Protein AF-A0A382CX46-F1 (afdb_monomer_lite)

InterPro domains:
  IPR001646 Pentapeptide repeat [PF00805] (26-48)

Structure (mmCIF, N/CA/C/O backbone):
data_AF-A0A382CX46-F1
#
_entry.id   AF-A0A382CX46-F1
#
loop_
_atom_site.group_PDB
_atom_site.id
_atom_site.type_symbol
_atom_site.label_atom_id
_atom_site.label_alt_id
_atom_site.label_comp_id
_atom_site.label_asym_id
_atom_site.label_entity_id
_atom_site.label_seq_id
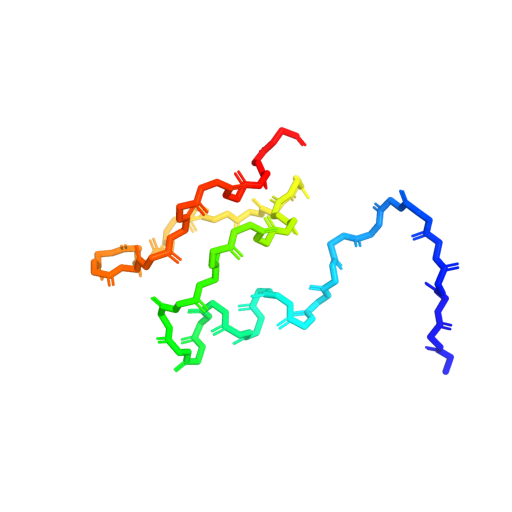_atom_site.pdbx_PDB_ins_code
_atom_site.Cartn_x
_atom_site.Cartn_y
_atom_site.Cartn_z
_atom_site.occupancy
_atom_site.B_iso_or_equiv
_atom_site.auth_seq_id
_atom_site.auth_comp_id
_atom_site.auth_asym_id
_atom_site.auth_atom_id
_atom_site.pdbx_PDB_model_num
ATOM 1 N N . MET A 1 1 ? -1.785 -23.354 -7.319 1.00 33.62 1 MET A N 1
ATOM 2 C CA . MET A 1 1 ? -1.583 -22.679 -8.617 1.00 33.62 1 MET A CA 1
ATOM 3 C C . MET A 1 1 ? -1.289 -21.227 -8.307 1.00 33.62 1 MET A C 1
ATOM 5 O O . MET A 1 1 ? -2.163 -20.582 -7.753 1.00 33.62 1 MET A O 1
ATOM 9 N N . VAL A 1 2 ? -0.081 -20.743 -8.582 1.00 40.69 2 VAL A N 1
ATOM 10 C CA . VAL A 1 2 ? 0.200 -19.301 -8.623 1.00 40.69 2 VAL A CA 1
ATOM 11 C C . VAL A 1 2 ? 0.699 -19.016 -10.030 1.00 40.69 2 VAL A C 1
ATOM 13 O O . VAL A 1 2 ? 1.700 -19.576 -10.472 1.00 40.69 2 VAL A O 1
ATOM 16 N N . ILE A 1 3 ? -0.108 -18.281 -10.784 1.00 44.75 3 ILE A N 1
ATOM 17 C CA . ILE A 1 3 ? 0.194 -17.873 -12.151 1.00 44.75 3 ILE A CA 1
ATOM 18 C C . ILE A 1 3 ? 0.964 -16.561 -12.069 1.00 44.75 3 ILE A C 1
ATOM 20 O O . ILE A 1 3 ? 0.386 -15.496 -11.901 1.00 44.75 3 ILE A O 1
ATOM 24 N N . SER A 1 4 ? 2.285 -16.655 -12.161 1.00 52.66 4 SER A N 1
ATOM 25 C CA . SER A 1 4 ? 3.156 -15.509 -12.401 1.00 52.66 4 SER A CA 1
ATOM 26 C C . SER A 1 4 ? 2.932 -15.038 -13.842 1.00 52.66 4 SER A C 1
ATOM 28 O O . SER A 1 4 ? 3.513 -15.583 -14.779 1.00 52.66 4 SER A O 1
ATOM 30 N N . GLY A 1 5 ? 2.022 -14.082 -14.025 1.00 41.28 5 GLY A N 1
ATOM 31 C CA . GLY A 1 5 ? 1.764 -13.387 -15.287 1.00 41.28 5 GLY A CA 1
ATOM 32 C C . GLY A 1 5 ? 1.907 -11.872 -15.084 1.00 41.28 5 GLY A C 1
ATOM 33 O O . GLY A 1 5 ? 1.520 -11.385 -14.026 1.00 41.28 5 GLY A O 1
ATOM 34 N N . PRO A 1 6 ? 2.461 -11.115 -16.047 1.00 50.78 6 PRO A N 1
ATOM 35 C CA . PRO A 1 6 ? 2.966 -9.753 -15.824 1.00 50.78 6 PRO A CA 1
ATOM 36 C C . PRO A 1 6 ? 1.886 -8.647 -15.767 1.00 50.78 6 PRO A C 1
ATOM 38 O O . PRO A 1 6 ? 2.136 -7.543 -16.232 1.00 50.78 6 PRO A O 1
ATOM 41 N N . LEU A 1 7 ? 0.688 -8.923 -15.240 1.00 43.88 7 LEU A N 1
ATOM 42 C CA . LEU A 1 7 ? -0.443 -7.971 -15.200 1.00 43.88 7 LEU A CA 1
ATOM 43 C C . LEU A 1 7 ? -1.384 -8.156 -13.990 1.00 43.88 7 LEU A C 1
ATOM 45 O O . LEU A 1 7 ? -2.530 -7.720 -14.031 1.00 43.88 7 LEU A O 1
ATOM 49 N N . ALA A 1 8 ? -0.966 -8.859 -12.941 1.00 46.03 8 ALA A N 1
ATOM 50 C CA . ALA A 1 8 ? -1.832 -9.123 -11.798 1.00 46.03 8 ALA A CA 1
ATOM 51 C C . ALA A 1 8 ? -1.322 -8.330 -10.601 1.00 46.03 8 ALA A C 1
ATOM 53 O O . ALA A 1 8 ? -0.190 -8.579 -10.189 1.00 46.03 8 ALA A O 1
ATOM 54 N N . MET A 1 9 ? -2.156 -7.436 -10.047 1.00 52.41 9 MET A N 1
ATOM 55 C CA . MET A 1 9 ? -2.068 -7.028 -8.642 1.00 52.41 9 MET A CA 1
ATOM 56 C C . MET A 1 9 ? -1.561 -8.227 -7.851 1.00 52.41 9 MET A C 1
ATOM 58 O O . MET A 1 9 ? -2.238 -9.263 -7.799 1.00 52.41 9 MET A O 1
ATOM 62 N N . ASP A 1 10 ? -0.357 -8.130 -7.301 1.00 60.81 10 ASP A N 1
ATOM 63 C CA . ASP A 1 10 ? 0.117 -9.181 -6.428 1.00 60.81 10 ASP A CA 1
ATOM 64 C C . ASP A 1 10 ? -0.826 -9.096 -5.227 1.00 60.81 10 ASP A C 1
ATOM 66 O O . ASP A 1 10 ? -0.832 -8.100 -4.512 1.00 60.81 10 ASP A O 1
ATOM 70 N N . GLN A 1 11 ? -1.738 -10.058 -5.061 1.00 60.53 11 GLN A N 1
ATOM 71 C CA . GLN A 1 11 ? -2.735 -10.046 -3.977 1.00 60.53 11 GLN A CA 1
ATOM 72 C C . GLN A 1 11 ? -2.049 -9.781 -2.613 1.00 60.53 11 GLN A C 1
ATOM 74 O O . GLN A 1 11 ? -2.603 -9.125 -1.732 1.00 60.53 11 GLN A O 1
ATOM 79 N N . SER A 1 12 ? -0.783 -10.204 -2.529 1.00 69.12 12 SER A N 1
ATOM 80 C CA . SER A 1 12 ? 0.241 -9.902 -1.532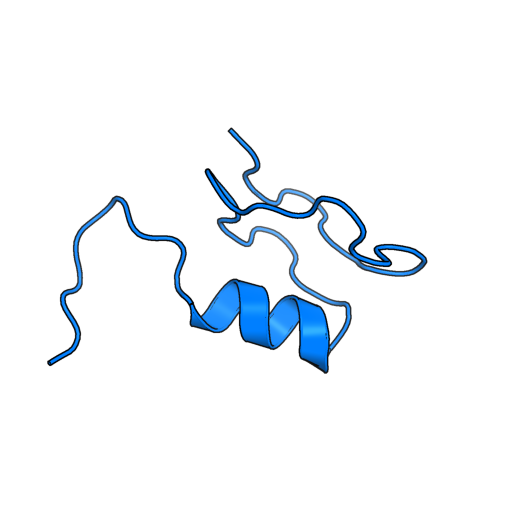 1.00 69.12 12 SER A CA 1
ATOM 81 C C . SER A 1 12 ? 0.394 -8.420 -1.165 1.00 69.12 12 SER A C 1
ATOM 83 O O . SER A 1 12 ? 0.558 -8.102 0.012 1.00 69.12 12 SER A O 1
ATOM 85 N N . ASP A 1 13 ? 0.363 -7.509 -2.137 1.00 77.62 13 ASP A N 1
ATOM 86 C CA . ASP A 1 13 ? 0.571 -6.071 -1.947 1.00 77.62 13 ASP A CA 1
ATOM 87 C C . ASP A 1 13 ? -0.640 -5.429 -1.274 1.00 77.62 13 ASP A C 1
ATOM 89 O O . ASP A 1 13 ? -0.486 -4.653 -0.331 1.00 77.62 13 ASP A O 1
ATOM 93 N N . LEU A 1 14 ? -1.855 -5.799 -1.689 1.00 78.56 14 LEU A N 1
ATOM 94 C CA . LEU A 1 14 ? -3.071 -5.323 -1.030 1.00 78.56 14 LEU A CA 1
ATOM 95 C C . LEU A 1 14 ? -3.165 -5.866 0.402 1.00 78.56 14 LEU A C 1
ATOM 97 O O . LEU A 1 14 ? -3.461 -5.113 1.332 1.00 78.56 14 LEU A O 1
ATOM 101 N N . ASP A 1 15 ? -2.837 -7.141 0.604 1.00 81.69 15 ASP A N 1
ATOM 102 C CA . ASP A 1 15 ? -2.784 -7.740 1.940 1.00 81.69 15 ASP A CA 1
ATOM 103 C C . ASP A 1 15 ? -1.731 -7.046 2.821 1.00 81.69 15 ASP A C 1
ATOM 105 O O . ASP A 1 15 ? -1.994 -6.709 3.981 1.00 81.69 15 ASP A O 1
ATOM 109 N N . THR A 1 16 ? -0.560 -6.734 2.259 1.00 77.56 16 THR A N 1
ATOM 110 C CA . THR A 1 16 ? 0.510 -5.998 2.950 1.00 77.56 16 THR A CA 1
ATOM 111 C C . THR A 1 16 ? 0.085 -4.569 3.283 1.00 77.56 16 THR A C 1
ATOM 113 O O . THR A 1 16 ? 0.317 -4.106 4.403 1.00 77.56 16 THR A O 1
ATOM 116 N N . LEU A 1 17 ? -0.590 -3.876 2.364 1.00 83.00 17 LEU A N 1
ATOM 117 C CA . LEU A 1 17 ? -1.140 -2.533 2.559 1.00 83.00 17 LEU A CA 1
ATOM 118 C C . LEU A 1 17 ? -2.135 -2.502 3.726 1.00 83.00 17 LEU A C 1
ATOM 12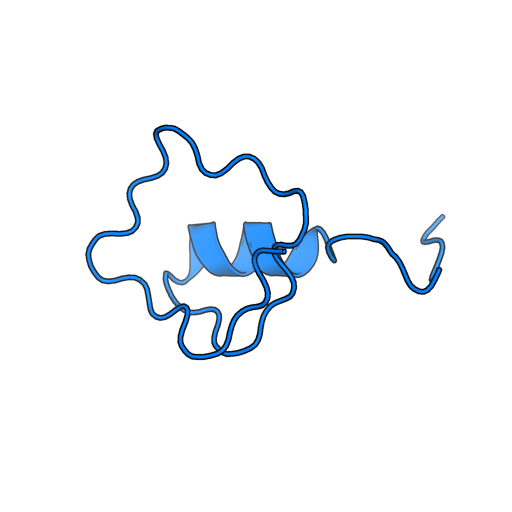0 O O . LEU A 1 17 ? -2.071 -1.609 4.578 1.00 83.00 17 LEU A O 1
ATOM 124 N N . LEU A 1 18 ? -3.046 -3.476 3.778 1.00 81.31 18 LEU A N 1
ATOM 125 C CA . LEU A 1 18 ? -4.080 -3.561 4.808 1.00 81.31 18 LEU A CA 1
ATOM 126 C C . LEU A 1 18 ? -3.501 -3.950 6.172 1.00 81.31 18 LEU A C 1
ATOM 128 O O . LEU A 1 18 ? -3.922 -3.385 7.184 1.00 81.31 18 LEU A O 1
ATOM 132 N N . ALA A 1 19 ? -2.518 -4.853 6.200 1.00 84.81 19 ALA A N 1
ATOM 133 C CA . ALA A 1 19 ? -1.902 -5.333 7.434 1.00 84.81 19 ALA A CA 1
ATOM 134 C C . ALA A 1 19 ? -0.895 -4.341 8.038 1.00 84.81 19 ALA A C 1
ATOM 136 O O . ALA A 1 19 ? -0.858 -4.159 9.254 1.00 84.81 19 ALA A O 1
ATOM 137 N N . THR A 1 20 ? -0.071 -3.702 7.205 1.00 85.88 20 THR A N 1
ATOM 138 C CA . THR A 1 20 ? 1.090 -2.919 7.670 1.00 85.88 20 THR A CA 1
ATOM 139 C C . THR A 1 20 ? 0.928 -1.417 7.498 1.00 85.88 20 THR A C 1
ATOM 141 O O . THR A 1 20 ? 1.724 -0.654 8.046 1.00 85.88 20 THR A O 1
ATOM 144 N N . LY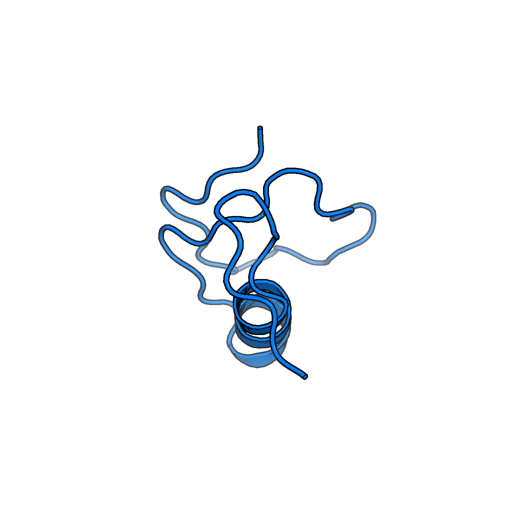S A 1 21 ? -0.078 -0.971 6.729 1.00 88.75 21 LYS A N 1
ATOM 145 C CA . LYS A 1 21 ? -0.237 0.434 6.320 1.00 88.75 21 LYS A CA 1
ATOM 146 C C . LYS A 1 21 ? 1.024 0.972 5.616 1.00 88.75 21 LYS A C 1
ATOM 148 O O . LYS A 1 21 ? 1.282 2.175 5.610 1.00 88.75 21 LYS A O 1
ATOM 153 N N . HIS A 1 22 ? 1.811 0.092 4.998 1.00 88.69 22 HIS A N 1
ATOM 154 C CA . HIS A 1 22 ? 3.082 0.426 4.371 1.00 88.69 22 HIS A CA 1
ATOM 155 C C . HIS A 1 22 ? 3.281 -0.405 3.101 1.00 88.69 22 HIS A C 1
ATOM 157 O O . HIS A 1 22 ? 3.553 -1.597 3.163 1.00 88.69 22 HIS A O 1
ATOM 163 N N . CYS A 1 23 ? 3.141 0.234 1.944 1.00 86.75 23 CYS A N 1
ATOM 164 C CA . CYS A 1 23 ? 3.264 -0.398 0.634 1.00 86.75 23 CYS A CA 1
ATOM 165 C C . CYS A 1 23 ? 3.925 0.565 -0.377 1.00 86.75 23 CYS A C 1
ATOM 167 O O . CYS A 1 23 ? 3.296 1.002 -1.346 1.00 86.75 23 CYS A O 1
ATOM 169 N N . PRO A 1 24 ? 5.179 0.996 -0.137 1.00 87.69 24 PRO A N 1
ATOM 170 C CA . PRO A 1 24 ? 5.879 1.843 -1.090 1.00 87.69 24 PRO A CA 1
ATOM 171 C C . PRO A 1 24 ? 6.158 1.056 -2.376 1.00 87.69 24 PRO A C 1
ATOM 173 O O . PRO A 1 24 ? 6.685 -0.052 -2.316 1.00 87.69 24 PRO A O 1
ATOM 176 N N . LYS A 1 25 ? 5.872 1.661 -3.535 1.00 88.56 25 LYS A N 1
ATOM 177 C CA . LYS A 1 25 ? 6.074 1.066 -4.872 1.00 88.56 25 LYS A CA 1
ATOM 178 C C . LYS A 1 25 ? 5.249 -0.190 -5.184 1.00 88.56 25 LYS A C 1
ATOM 180 O O . LYS A 1 25 ? 5.579 -0.884 -6.139 1.00 88.56 25 LYS A O 1
ATOM 185 N N . CYS A 1 26 ? 4.207 -0.469 -4.407 1.00 86.50 26 CYS A N 1
ATOM 186 C CA . CYS A 1 26 ? 3.299 -1.576 -4.692 1.00 86.50 26 CYS A CA 1
ATOM 187 C C . CYS A 1 26 ? 2.524 -1.353 -5.988 1.00 86.50 26 CYS A C 1
ATOM 189 O O . CYS A 1 26 ? 2.258 -0.205 -6.364 1.00 86.50 26 CYS A O 1
ATOM 191 N N . ASP A 1 27 ? 2.142 -2.443 -6.646 1.00 86.62 27 ASP A N 1
ATOM 192 C CA . ASP A 1 27 ? 1.282 -2.379 -7.823 1.00 86.62 27 ASP A CA 1
ATOM 193 C C . ASP A 1 27 ? -0.177 -2.572 -7.410 1.00 86.62 27 ASP A C 1
ATOM 195 O O . ASP A 1 27 ? -0.649 -3.683 -7.169 1.00 86.62 27 ASP A O 1
ATOM 199 N N . LEU A 1 28 ? -0.885 -1.454 -7.284 1.00 84.31 28 LEU A N 1
ATOM 200 C CA . LEU A 1 28 ? -2.312 -1.404 -6.979 1.00 84.31 28 LEU A CA 1
ATOM 201 C C . LEU A 1 28 ? -3.116 -1.026 -8.237 1.00 84.31 28 LEU A C 1
ATOM 203 O O . LEU A 1 28 ? -4.246 -0.549 -8.117 1.00 84.31 28 LEU A O 1
ATOM 207 N N . SER A 1 29 ? -2.542 -1.212 -9.432 1.00 86.19 29 SER A N 1
ATOM 208 C CA . SER A 1 29 ? -3.237 -1.004 -10.704 1.00 86.19 29 SER A CA 1
ATOM 209 C C . SER A 1 29 ? -4.523 -1.826 -10.759 1.00 86.19 29 SER A C 1
ATOM 211 O O . SER A 1 29 ? -4.539 -3.025 -10.487 1.00 86.19 29 SER A O 1
ATOM 213 N N . GLY A 1 30 ? -5.645 -1.170 -11.050 1.00 81.19 30 GLY A N 1
ATOM 214 C CA . GLY A 1 30 ? -6.959 -1.821 -11.067 1.00 81.19 30 GLY A CA 1
ATOM 215 C C . GLY A 1 30 ? -7.511 -2.254 -9.699 1.00 81.19 30 GLY A C 1
ATOM 216 O O . GLY A 1 30 ? -8.584 -2.862 -9.660 1.00 81.19 30 GLY A O 1
ATOM 217 N N . ALA A 1 31 ? -6.844 -1.936 -8.582 1.00 82.88 31 ALA A N 1
ATOM 218 C CA . ALA A 1 31 ? -7.366 -2.209 -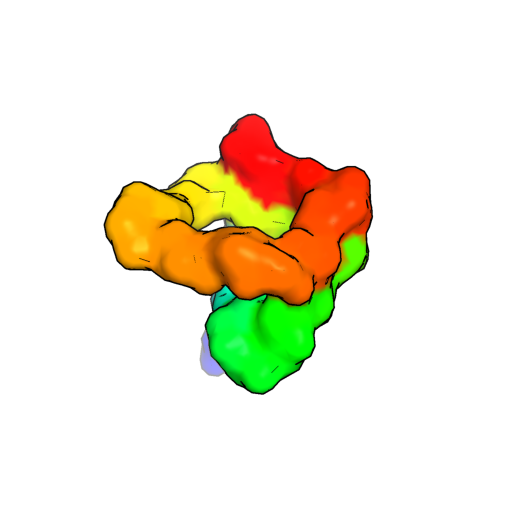7.246 1.00 82.88 31 ALA A CA 1
ATOM 219 C C . ALA A 1 31 ? -8.520 -1.255 -6.907 1.00 82.88 31 ALA A C 1
ATOM 221 O O . ALA A 1 31 ? -8.376 -0.032 -6.963 1.00 82.88 31 ALA A O 1
ATOM 222 N N . ASP A 1 32 ? -9.660 -1.801 -6.478 1.00 83.81 32 ASP A N 1
ATOM 223 C CA . ASP A 1 32 ? -10.725 -0.981 -5.904 1.00 83.81 32 ASP A CA 1
ATOM 224 C C . ASP A 1 32 ? -10.365 -0.586 -4.466 1.00 83.81 32 ASP A C 1
ATOM 226 O O . ASP A 1 32 ? -10.523 -1.355 -3.517 1.00 83.81 32 ASP A O 1
ATOM 230 N N . LEU A 1 33 ? -9.854 0.634 -4.313 1.00 83.19 33 LEU A N 1
ATOM 231 C CA . LEU A 1 33 ? -9.538 1.235 -3.017 1.00 83.19 33 LEU A CA 1
ATOM 232 C C . LEU A 1 33 ? -10.693 2.096 -2.476 1.00 83.19 33 LEU A C 1
ATOM 234 O O . LEU A 1 33 ? -10.521 2.793 -1.469 1.00 83.19 33 LEU A O 1
ATOM 238 N N . SER A 1 34 ? -11.869 2.083 -3.114 1.00 86.25 34 SER A N 1
ATOM 239 C CA . SER A 1 34 ? -13.010 2.882 -2.669 1.00 86.25 34 SER A CA 1
ATOM 240 C C . SER A 1 34 ? -13.446 2.479 -1.254 1.00 86.25 34 SER A C 1
ATOM 242 O O . SER A 1 34 ? -13.506 1.309 -0.885 1.00 86.25 34 SER A O 1
ATOM 244 N N . GLY A 1 35 ? -13.653 3.474 -0.389 1.00 85.44 35 GLY A N 1
ATOM 245 C CA . GLY A 1 35 ? -13.967 3.238 1.025 1.00 85.44 35 GLY A CA 1
ATOM 246 C C . GLY A 1 35 ? -12.803 2.718 1.885 1.00 85.44 35 GLY A C 1
ATOM 247 O O . GLY A 1 35 ? -12.981 2.540 3.091 1.00 85.44 35 GLY A O 1
ATOM 248 N N . THR A 1 36 ? -11.603 2.518 1.325 1.00 84.31 36 THR A N 1
ATOM 249 C CA . THR A 1 36 ? -10.432 2.092 2.103 1.00 84.31 36 THR A CA 1
ATOM 250 C C . THR A 1 36 ? -9.872 3.258 2.913 1.00 84.31 36 THR A C 1
ATOM 252 O O . THR A 1 36 ? -9.587 4.336 2.391 1.00 84.31 36 THR A O 1
ATOM 255 N N . ASN A 1 37 ? -9.656 3.042 4.214 1.00 85.25 37 ASN A N 1
ATOM 256 C CA . ASN A 1 37 ? -8.995 4.033 5.057 1.00 85.25 37 ASN A CA 1
ATOM 257 C C . ASN A 1 37 ? -7.474 4.028 4.817 1.00 85.25 37 ASN A C 1
ATOM 259 O O . ASN A 1 37 ? -6.737 3.227 5.409 1.00 85.25 37 ASN A O 1
ATOM 263 N N . LEU A 1 38 ? -7.033 4.950 3.958 1.00 85.50 38 LEU A N 1
ATOM 264 C CA . LEU A 1 38 ? -5.630 5.194 3.617 1.00 85.50 38 LEU A CA 1
ATOM 265 C C . LEU A 1 38 ? -4.954 6.253 4.511 1.00 85.50 38 LEU A C 1
ATOM 267 O O . LEU A 1 38 ? -3.813 6.638 4.259 1.00 85.50 38 LEU A O 1
ATOM 271 N N . ILE A 1 39 ? -5.619 6.726 5.572 1.00 89.00 39 ILE A N 1
ATOM 272 C CA . ILE A 1 39 ? -5.023 7.691 6.506 1.00 89.00 39 ILE A CA 1
ATOM 273 C C . ILE A 1 39 ? -3.804 7.053 7.181 1.00 89.00 39 ILE A C 1
ATOM 275 O O . ILE A 1 39 ? -3.903 5.993 7.799 1.00 89.00 39 ILE A O 1
ATOM 279 N N . GLY A 1 40 ? -2.651 7.714 7.058 1.00 88.31 40 GLY A N 1
ATOM 280 C CA . GLY A 1 40 ? -1.381 7.241 7.613 1.00 88.31 40 GLY A CA 1
ATOM 281 C C . GLY A 1 40 ? -0.731 6.093 6.835 1.00 88.31 40 GLY A C 1
ATOM 282 O O . GLY A 1 40 ? 0.267 5.553 7.301 1.00 88.31 40 GLY A O 1
ATOM 283 N N . VAL A 1 41 ? -1.266 5.721 5.667 1.00 90.06 41 VAL A N 1
ATOM 284 C CA . VAL A 1 41 ? -0.678 4.677 4.823 1.00 90.06 41 VAL A CA 1
ATOM 285 C C . VAL A 1 41 ? 0.449 5.244 3.971 1.00 90.06 41 VAL A C 1
ATOM 287 O O . VAL A 1 41 ? 0.278 6.257 3.293 1.00 90.06 41 VAL A O 1
ATOM 290 N N . ASN A 1 42 ? 1.591 4.559 3.943 1.00 91.06 42 ASN A N 1
ATOM 291 C CA . ASN A 1 42 ? 2.659 4.884 3.006 1.00 91.06 42 ASN A CA 1
ATOM 292 C C . ASN A 1 42 ? 2.491 4.117 1.686 1.00 91.06 42 ASN A C 1
ATOM 294 O O . ASN A 1 42 ? 2.938 2.980 1.583 1.00 91.06 42 ASN A O 1
ATOM 298 N N . ILE A 1 43 ? 1.900 4.762 0.680 1.00 89.88 43 ILE A N 1
ATOM 299 C CA . ILE A 1 43 ? 1.821 4.281 -0.716 1.00 89.88 43 ILE A CA 1
ATOM 300 C C . ILE A 1 43 ? 2.754 5.059 -1.654 1.00 89.88 43 ILE A C 1
ATOM 302 O O . ILE A 1 43 ? 2.467 5.248 -2.835 1.00 89.88 43 ILE A O 1
ATOM 306 N N . SER A 1 44 ? 3.871 5.575 -1.135 1.00 92.31 44 SER A N 1
ATOM 307 C CA . SER A 1 44 ? 4.786 6.398 -1.933 1.00 92.31 44 SER A CA 1
ATOM 308 C C . SER A 1 44 ? 5.294 5.630 -3.157 1.00 92.31 44 SER A C 1
ATOM 310 O O . SER A 1 44 ? 5.938 4.588 -3.020 1.00 92.31 44 SER A O 1
ATOM 312 N N . GLY A 1 45 ? 5.020 6.160 -4.351 1.00 87.75 45 GLY A N 1
ATOM 313 C CA . GLY A 1 45 ? 5.429 5.563 -5.623 1.00 87.75 45 GLY A CA 1
ATOM 314 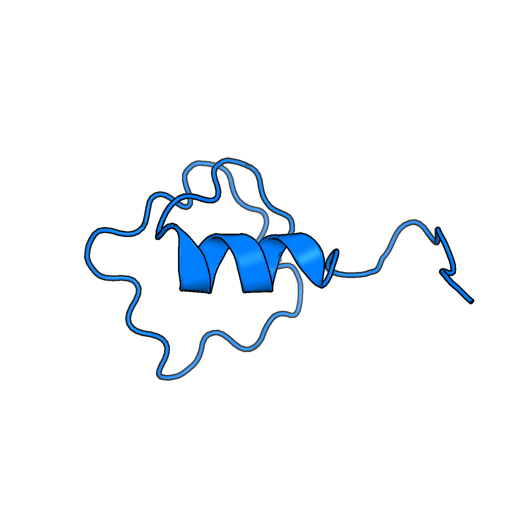C C . GLY A 1 45 ? 4.663 4.302 -6.028 1.00 87.75 45 GLY A C 1
ATOM 315 O O . GLY A 1 45 ? 5.128 3.619 -6.934 1.00 87.75 45 GLY A O 1
ATOM 316 N N . ALA A 1 46 ? 3.552 3.972 -5.359 1.00 89.25 46 ALA A N 1
ATOM 317 C CA . ALA A 1 46 ? 2.676 2.885 -5.787 1.00 89.25 46 ALA A CA 1
ATOM 318 C C . ALA A 1 46 ? 2.060 3.184 -7.164 1.00 89.25 46 ALA A C 1
ATOM 320 O O . ALA A 1 46 ? 1.755 4.341 -7.470 1.00 89.25 46 ALA A O 1
ATOM 321 N N . ASN A 1 47 ? 1.879 2.144 -7.974 1.00 87.94 47 ASN A N 1
ATOM 322 C CA . ASN A 1 47 ? 1.171 2.239 -9.243 1.00 87.94 47 ASN A CA 1
ATOM 323 C C . ASN A 1 47 ? -0.341 2.129 -8.996 1.00 87.94 47 ASN A C 1
ATOM 325 O O . ASN A 1 47 ? -0.773 1.188 -8.336 1.00 87.94 47 ASN A O 1
ATOM 329 N N . LEU A 1 48 ? -1.121 3.095 -9.486 1.00 84.00 48 LEU A N 1
ATOM 330 C CA . LEU A 1 48 ? -2.587 3.141 -9.349 1.00 84.00 48 LEU A CA 1
ATOM 331 C C . LEU A 1 48 ? -3.311 3.145 -10.708 1.00 84.00 48 LEU A C 1
ATOM 333 O O . LEU A 1 48 ? -4.539 3.197 -10.727 1.00 84.00 48 LEU A O 1
ATOM 337 N N . GLU A 1 49 ? -2.564 3.160 -11.815 1.00 78.31 49 GLU A N 1
ATOM 338 C CA . GLU A 1 49 ? -3.093 3.250 -13.187 1.00 78.31 49 GLU A CA 1
ATOM 339 C C . GLU A 1 49 ? -3.431 1.876 -13.760 1.00 78.31 49 GLU A C 1
ATOM 341 O O . GLU A 1 49 ? -2.603 0.956 -13.581 1.00 78.31 49 GLU A O 1
#

pLDDT: mean 76.67, std 16.39, range [33.62, 92.31]

Radius of gyration: 10.84 Å; chains: 1; bounding box: 20×30×24 Å

Organism: NCBI:txid408172

Sequence (49 aa):
MVISGPLAMDQSDLDTLLATKHCPKCDLSGADLSGTNLIGVNISGANLE

Foldseek 3Di:
DDDPDPDDQPVVQVVCCVPPLERDQGACAVPDCPPPPNVSRHPHNYHHD

Secondary structure (DSSP, 8-state):
-----TTS--HHHHHHHHHHSB-TT-B-TT---TT---TT-B-TT-B--